Protein AF-A0A3D2FBG5-F1 (afdb_monomer)

Mean predicted aligned error: 12.56 Å

pLDDT: mean 86.05, std 13.34, range [41.06, 98.06]

Secondary structure (DSSP, 8-state):
-------------------PPPPHHHHHHHHHHHHHH-THHHHHHHHHHHHHHHHHHHHHHHHHHHHHHHHHH--TTSPPPS-TT-S--------TT-HHHHHHHHHH--

Structure (mmCIF, N/CA/C/O backbone):
data_AF-A0A3D2FBG5-F1
#
_entry.id   AF-A0A3D2FBG5-F1
#
loop_
_atom_site.group_PDB
_atom_site.id
_atom_site.type_symbol
_atom_site.label_atom_id
_atom_site.label_alt_id
_atom_site.label_comp_id
_atom_site.label_asym_id
_atom_site.label_entity_id
_atom_site.label_seq_id
_atom_site.pdbx_PDB_ins_code
_atom_site.Cartn_x
_atom_site.Cartn_y
_atom_site.Cartn_z
_atom_site.occupancy
_atom_site.B_iso_or_equiv
_atom_site.auth_seq_id
_atom_site.auth_comp_id
_atom_site.auth_asym_id
_atom_site.auth_atom_id
_atom_site.pdbx_PDB_model_num
ATOM 1 N N . MET A 1 1 ? -68.446 12.168 70.179 1.00 41.06 1 MET A N 1
ATOM 2 C CA . MET A 1 1 ? -68.226 10.888 69.470 1.00 41.06 1 MET A CA 1
ATOM 3 C C . MET A 1 1 ? -68.524 11.080 67.980 1.00 41.06 1 MET A C 1
ATOM 5 O O . MET A 1 1 ? -69.616 10.790 67.521 1.00 41.06 1 MET A O 1
ATOM 9 N N . LYS A 1 2 ? -67.589 11.668 67.231 1.00 42.69 2 LYS A N 1
ATOM 10 C CA . LYS A 1 2 ? -67.592 11.679 65.761 1.00 42.69 2 LYS A CA 1
ATOM 11 C C . LYS A 1 2 ? -66.140 11.484 65.363 1.00 42.69 2 LYS A C 1
ATOM 13 O O . LYS A 1 2 ? -65.348 12.415 65.432 1.00 42.69 2 LYS A O 1
ATOM 18 N N . LEU A 1 3 ? -65.794 10.234 65.108 1.00 52.34 3 LEU A N 1
ATOM 19 C CA . LEU A 1 3 ? -64.471 9.814 64.691 1.00 52.34 3 LEU A CA 1
ATOM 20 C C . LEU A 1 3 ? -64.633 9.118 63.344 1.00 52.34 3 LEU A C 1
ATOM 22 O O . LEU A 1 3 ? -65.479 8.241 63.209 1.00 52.34 3 LEU A O 1
ATOM 26 N N . LEU A 1 4 ? -63.746 9.525 62.436 1.00 60.78 4 LEU A N 1
ATOM 27 C CA . LEU A 1 4 ? -63.186 8.740 61.339 1.00 60.78 4 LEU A CA 1
ATOM 28 C C . LEU A 1 4 ? -64.087 8.537 60.121 1.00 60.78 4 LEU A C 1
ATOM 30 O O . LEU A 1 4 ? -65.009 7.738 60.150 1.00 60.78 4 LEU A O 1
ATOM 34 N N . LEU A 1 5 ? -63.732 9.227 59.033 1.00 52.62 5 LEU A N 1
ATOM 35 C CA . LEU A 1 5 ? -63.498 8.644 57.702 1.00 52.62 5 LEU A CA 1
ATOM 36 C C . LEU A 1 5 ? -62.989 9.766 56.780 1.00 52.62 5 LE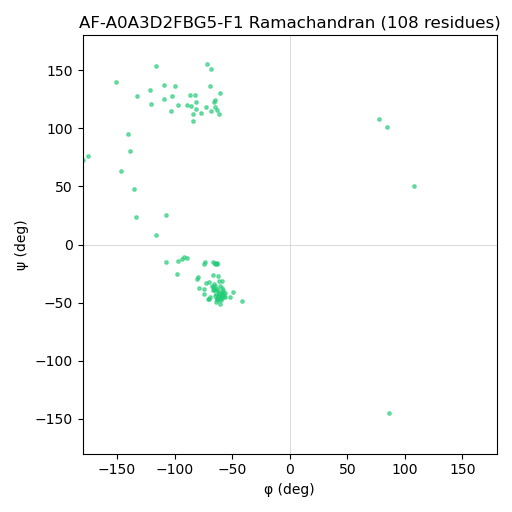U A C 1
ATOM 38 O O . LEU A 1 5 ? -63.718 10.347 55.985 1.00 52.62 5 LEU A O 1
ATOM 42 N N . ALA A 1 6 ? -61.716 10.108 56.959 1.00 63.81 6 ALA A N 1
ATOM 43 C CA . ALA A 1 6 ? -60.908 10.817 55.974 1.00 63.81 6 ALA A CA 1
ATOM 44 C C . ALA A 1 6 ? -59.769 9.871 55.566 1.00 63.81 6 ALA A C 1
ATOM 46 O O . ALA A 1 6 ? -59.366 9.038 56.375 1.00 63.81 6 ALA A O 1
ATOM 47 N N . SER A 1 7 ? -59.247 10.048 54.352 1.00 61.53 7 SER A N 1
ATOM 48 C CA . SER A 1 7 ? -58.165 9.282 53.708 1.00 61.53 7 SER A CA 1
ATOM 49 C C . SER A 1 7 ? -58.573 7.999 52.993 1.00 61.53 7 SER A C 1
ATOM 51 O O . SER A 1 7 ? -58.680 6.952 53.616 1.00 61.53 7 SER A O 1
ATOM 53 N N . THR A 1 8 ? -58.672 8.088 51.661 1.00 56.97 8 THR A N 1
ATOM 54 C CA . THR A 1 8 ? -57.887 7.276 50.699 1.00 56.97 8 THR A CA 1
ATOM 55 C C . THR A 1 8 ? -58.258 7.657 49.257 1.00 56.97 8 THR A C 1
ATOM 57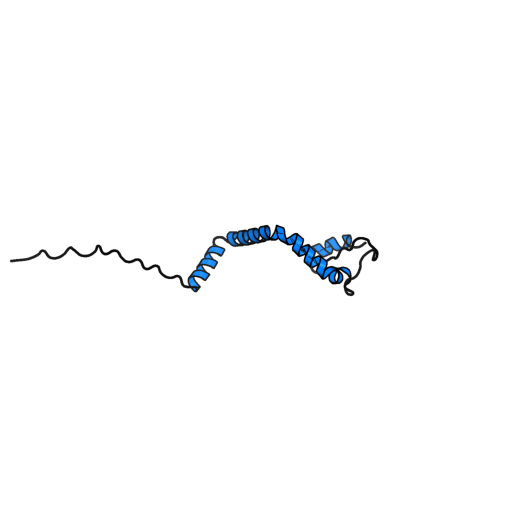 O O . THR A 1 8 ? -58.935 6.928 48.545 1.00 56.97 8 THR A O 1
ATOM 60 N N . ALA A 1 9 ? -57.830 8.835 48.798 1.00 57.75 9 ALA A N 1
ATOM 61 C CA . ALA A 1 9 ? -57.936 9.207 47.382 1.00 57.75 9 ALA A CA 1
ATOM 62 C C . ALA A 1 9 ? -56.748 10.084 46.971 1.00 57.75 9 ALA A C 1
ATOM 64 O O . ALA A 1 9 ? -56.893 11.259 46.652 1.00 57.75 9 ALA A O 1
ATOM 65 N N . LEU A 1 10 ? -55.543 9.528 47.046 1.00 63.62 10 LEU A N 1
ATOM 66 C CA . LEU A 1 10 ? -54.353 10.122 46.446 1.00 63.62 10 LEU A CA 1
ATOM 67 C C . LEU A 1 10 ? -53.404 8.975 46.081 1.00 63.62 10 LEU A C 1
ATOM 69 O O . LEU A 1 10 ? -53.300 8.047 46.874 1.00 63.62 10 LEU A O 1
ATOM 73 N N . PHE A 1 11 ? -52.742 9.064 44.922 1.00 58.91 11 PHE A N 1
ATOM 74 C CA . PHE A 1 11 ? -51.757 8.127 44.329 1.00 58.91 11 PHE A CA 1
ATOM 75 C C . PHE A 1 11 ? -52.175 7.283 43.110 1.00 58.91 11 PHE A C 1
ATOM 77 O O . PHE A 1 11 ? -51.877 6.098 43.041 1.00 58.91 11 PHE A O 1
ATOM 84 N N . LEU A 1 12 ? -52.739 7.916 42.076 1.00 60.84 12 LEU A N 1
ATOM 85 C CA . LEU A 1 12 ? -52.681 7.408 40.690 1.00 60.84 12 LEU A CA 1
ATOM 86 C C . LEU A 1 12 ? -52.342 8.547 39.702 1.00 60.84 12 LEU A C 1
ATOM 88 O O . LEU A 1 12 ? -53.012 8.743 38.694 1.00 60.84 12 LEU A O 1
ATOM 92 N N . LEU A 1 13 ? -51.312 9.343 40.008 1.00 64.88 13 LEU A N 1
ATOM 93 C CA . LEU A 1 13 ? -50.711 10.252 39.023 1.00 64.88 13 LEU A CA 1
ATOM 94 C C . LEU A 1 13 ? -49.636 9.476 38.246 1.00 64.88 13 LEU A C 1
ATOM 96 O O . LEU A 1 13 ? -48.786 8.852 38.887 1.00 64.88 13 LEU A O 1
ATOM 100 N N . PRO A 1 14 ? -49.650 9.491 36.901 1.00 66.94 14 PRO A N 1
ATOM 101 C CA . PRO A 1 14 ? -48.590 8.872 36.124 1.00 66.94 14 PRO A CA 1
ATOM 102 C C . PRO A 1 14 ? -47.295 9.642 36.396 1.00 66.94 14 PRO A C 1
ATOM 104 O O . PRO A 1 14 ? -47.240 10.862 36.240 1.00 66.94 14 PRO A O 1
ATOM 107 N N . LEU A 1 15 ? -46.258 8.931 36.836 1.00 71.19 15 LEU A N 1
ATOM 108 C CA . LEU A 1 15 ? -44.912 9.484 36.921 1.00 71.19 15 LEU A CA 1
ATOM 109 C C . LEU A 1 15 ? -44.473 9.840 35.500 1.00 71.19 15 LEU A C 1
ATOM 111 O O . LEU A 1 15 ? -44.356 8.964 34.643 1.00 71.19 15 LEU A O 1
ATOM 115 N N . ALA A 1 16 ? -44.264 11.129 35.243 1.00 69.69 16 ALA A N 1
ATOM 116 C CA . ALA A 1 16 ? -43.618 11.570 34.020 1.00 69.69 16 ALA A CA 1
ATOM 117 C C . ALA A 1 16 ? -42.205 10.971 33.994 1.00 69.69 16 ALA A C 1
ATOM 119 O O . ALA A 1 16 ? -41.369 11.294 34.838 1.00 69.69 16 ALA A O 1
ATOM 120 N N . SER A 1 17 ? -41.963 10.054 33.058 1.00 73.62 17 SER A N 1
ATOM 121 C CA . SER A 1 17 ? -40.631 9.513 32.811 1.00 73.62 17 SER A CA 1
ATOM 122 C C . SER A 1 17 ? -39.844 10.560 32.033 1.00 73.62 17 SER A C 1
ATOM 124 O O . SER A 1 17 ? -40.182 10.867 30.891 1.00 73.62 17 SER A O 1
ATOM 126 N N . PHE A 1 18 ? -38.808 11.121 32.647 1.00 66.81 18 PHE A N 1
ATOM 127 C CA . PHE A 1 18 ? -37.856 11.970 31.944 1.00 66.81 18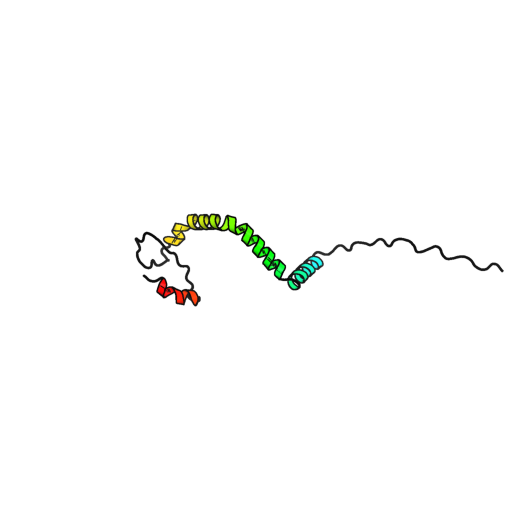 PHE A CA 1
ATOM 128 C C . PHE A 1 18 ? -36.853 11.067 31.231 1.00 66.81 18 PHE A C 1
ATOM 130 O O . PHE A 1 18 ? -36.230 10.213 31.857 1.00 66.81 18 PHE A O 1
ATOM 137 N N . ALA A 1 19 ? -36.741 11.216 29.912 1.00 69.62 19 ALA A N 1
ATOM 138 C CA . ALA A 1 19 ? -35.645 10.615 29.172 1.00 69.62 19 ALA A CA 1
ATOM 139 C C . ALA A 1 19 ? -34.362 11.334 29.594 1.00 69.62 19 ALA A C 1
ATOM 141 O O . ALA A 1 19 ? -34.232 12.539 29.372 1.00 69.62 19 ALA A O 1
ATOM 142 N N . ASP A 1 20 ? -33.456 10.609 30.243 1.00 69.81 20 ASP A N 1
ATOM 143 C CA . ASP A 1 20 ? -32.151 11.145 30.603 1.00 69.81 20 ASP A CA 1
ATOM 144 C C . ASP A 1 20 ? -31.375 11.410 29.306 1.00 69.81 20 ASP A C 1
ATOM 146 O O . ASP A 1 20 ? -31.238 10.526 28.453 1.00 69.81 20 ASP A O 1
ATOM 150 N N . SER A 1 21 ? -30.943 12.651 29.093 1.00 77.88 21 SER A N 1
ATOM 151 C CA . SER A 1 21 ? -30.150 12.989 27.915 1.00 77.88 21 SER A CA 1
ATOM 152 C C . SER A 1 21 ? -28.753 12.409 28.099 1.00 77.88 21 SER A C 1
ATOM 154 O O . SER A 1 21 ? -28.051 12.797 29.032 1.00 77.88 21 SER A O 1
ATOM 156 N N . LEU A 1 22 ? -28.332 11.497 27.220 1.00 85.06 22 LEU A N 1
ATOM 157 C CA . LEU A 1 22 ? -26.968 10.971 27.263 1.00 85.06 22 LEU A CA 1
ATOM 158 C C . LEU A 1 22 ? -25.949 12.102 27.067 1.00 85.06 22 LEU A C 1
ATOM 160 O O . LEU A 1 22 ? -26.046 12.86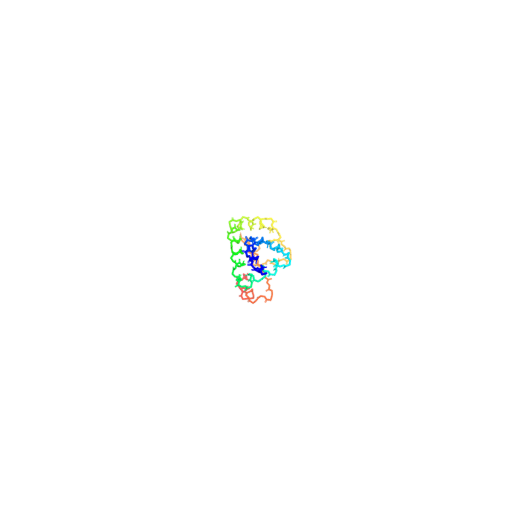8 26.107 1.00 85.06 22 LEU A O 1
ATOM 164 N N . SER A 1 23 ? -24.945 12.166 27.945 1.00 91.69 23 SER A N 1
ATOM 165 C CA . SER A 1 23 ? -23.783 13.032 27.743 1.00 91.69 23 SER A CA 1
ATOM 166 C C . SER A 1 23 ? -22.885 12.499 26.625 1.00 91.69 23 SER A C 1
ATOM 168 O O . SER A 1 23 ? -22.858 11.296 26.346 1.00 91.69 23 SER A O 1
ATOM 170 N N . GLU A 1 24 ? -22.108 13.385 26.000 1.00 93.19 24 GLU A N 1
ATOM 171 C CA . GLU A 1 24 ? -21.137 13.008 24.968 1.00 93.19 24 GLU A CA 1
ATOM 172 C C . GLU A 1 24 ? -20.114 11.991 25.503 1.00 93.19 24 GLU A C 1
ATOM 174 O O . GLU A 1 24 ? -19.767 11.026 24.818 1.00 93.19 24 GLU A O 1
ATOM 179 N N . GLU A 1 25 ? -19.673 12.160 26.751 1.00 93.88 25 GLU A N 1
ATOM 180 C CA . GLU A 1 25 ? -18.773 11.229 27.431 1.00 93.88 25 GLU A CA 1
ATOM 181 C C . GLU A 1 25 ? -19.395 9.837 27.555 1.00 93.88 25 GLU A C 1
ATOM 183 O O . GLU A 1 25 ? -18.732 8.843 27.2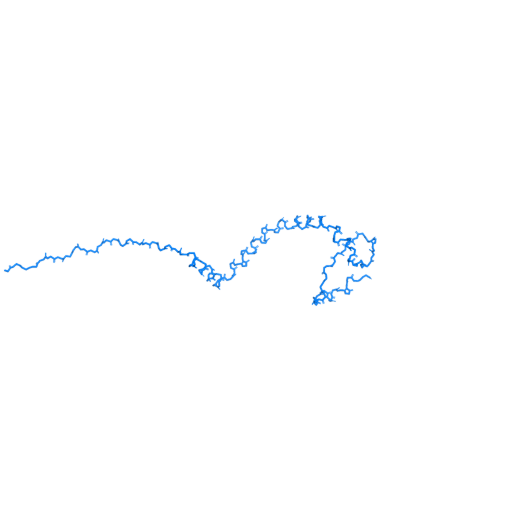50 1.00 93.88 25 GLU A O 1
ATOM 188 N N . ARG A 1 26 ? -20.680 9.757 27.933 1.00 93.81 26 ARG A N 1
ATOM 189 C CA . ARG A 1 26 ? -21.375 8.473 28.069 1.00 93.81 26 ARG A CA 1
ATOM 190 C C . ARG A 1 26 ? -21.547 7.789 26.718 1.00 93.81 26 ARG A C 1
ATOM 192 O O . ARG A 1 26 ? -21.406 6.573 26.635 1.00 93.81 26 ARG A O 1
ATOM 199 N N . VAL A 1 27 ? -21.791 8.550 25.651 1.00 95.00 27 VAL A N 1
ATOM 200 C CA . VAL A 1 27 ? -21.853 8.004 24.286 1.00 95.00 27 VAL A CA 1
ATOM 201 C C . VAL A 1 27 ? -20.506 7.410 23.869 1.00 95.00 27 VAL A C 1
ATOM 203 O O . VAL A 1 27 ? -20.472 6.287 23.373 1.00 95.00 27 VAL A O 1
ATOM 206 N N . LYS A 1 28 ? -19.388 8.114 24.088 1.00 95.94 28 LYS A N 1
ATOM 207 C CA . LYS A 1 28 ? -18.048 7.607 23.730 1.00 9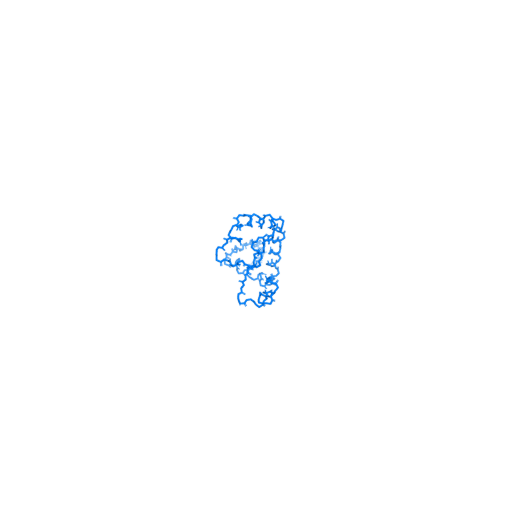5.94 28 LYS A CA 1
ATOM 208 C C . LYS A 1 28 ? -17.688 6.330 24.489 1.00 95.94 28 LYS A C 1
ATOM 210 O O . LYS A 1 28 ? -17.113 5.416 23.899 1.00 95.94 28 LYS A O 1
ATOM 215 N N . GLU A 1 29 ? -18.039 6.261 25.770 1.00 96.38 29 GLU A N 1
ATOM 216 C CA . GLU A 1 29 ? -17.840 5.065 26.591 1.00 96.38 29 GLU A CA 1
ATOM 217 C C . GLU A 1 29 ? -18.641 3.875 26.052 1.00 96.38 29 GLU A C 1
ATOM 219 O O . GLU A 1 29 ? -18.069 2.810 25.827 1.00 96.38 29 GLU A O 1
ATOM 224 N N . LEU A 1 30 ? -19.926 4.082 25.753 1.00 96.06 30 LEU A N 1
ATOM 225 C CA . LEU A 1 30 ? -20.798 3.049 25.189 1.00 96.06 30 LEU A CA 1
ATOM 226 C C . LEU A 1 30 ? -20.333 2.571 23.808 1.00 96.06 30 LEU A C 1
ATOM 228 O O . LEU A 1 30 ? -20.404 1.382 23.518 1.00 96.06 30 LEU A O 1
ATOM 232 N N . VAL A 1 31 ? -19.827 3.468 22.954 1.00 96.44 31 VAL A N 1
ATOM 233 C CA . VAL A 1 31 ? -19.252 3.086 21.651 1.00 96.44 31 VAL A CA 1
ATOM 234 C C . VAL A 1 31 ? -18.031 2.188 21.846 1.00 96.44 31 VAL A C 1
ATOM 236 O O . VAL A 1 31 ? -17.889 1.176 21.161 1.00 96.44 31 VAL A O 1
ATOM 239 N N . LEU A 1 32 ? -17.153 2.533 22.789 1.00 96.56 32 LEU A N 1
ATOM 240 C CA . LEU A 1 32 ? -15.970 1.731 23.086 1.00 96.56 32 LEU A CA 1
ATOM 241 C C . LEU A 1 32 ? -16.338 0.369 23.691 1.00 96.56 32 LEU A C 1
ATOM 243 O O . LEU A 1 32 ? -15.703 -0.632 23.361 1.00 96.56 32 LEU A O 1
ATOM 247 N N . GLU A 1 33 ? -17.346 0.328 24.559 1.00 96.94 33 GLU A N 1
ATOM 248 C CA . GLU A 1 33 ? -17.918 -0.901 25.114 1.00 96.94 33 GLU A CA 1
ATOM 249 C C . GLU A 1 33 ? -18.490 -1.788 24.003 1.00 96.94 33 GLU A C 1
ATOM 251 O O . GLU A 1 33 ? -18.048 -2.923 23.860 1.00 96.94 33 GLU A O 1
ATOM 256 N N . ALA A 1 34 ? -19.336 -1.244 23.125 1.00 96.56 34 ALA A N 1
ATOM 257 C CA . ALA A 1 34 ? -19.917 -1.977 22.001 1.00 96.56 34 ALA A CA 1
ATOM 258 C C . ALA A 1 34 ? -18.852 -2.559 21.051 1.00 96.56 34 ALA A C 1
ATOM 260 O O . ALA A 1 34 ? -18.962 -3.709 20.621 1.00 96.56 34 ALA A O 1
ATOM 261 N N . ILE A 1 35 ? -17.786 -1.802 20.756 1.00 97.12 35 ILE A N 1
ATOM 262 C CA . ILE A 1 35 ? -16.655 -2.297 19.950 1.00 97.12 35 ILE A CA 1
ATOM 263 C C . ILE A 1 35 ? -15.907 -3.427 20.675 1.00 97.12 35 ILE A C 1
ATOM 265 O O . ILE A 1 35 ? -15.427 -4.354 20.029 1.00 97.12 35 ILE A O 1
ATOM 269 N N . ARG A 1 36 ? -15.782 -3.375 22.006 1.00 96.75 36 ARG A N 1
ATOM 270 C CA . ARG A 1 36 ? -15.108 -4.426 22.791 1.00 96.75 36 ARG A CA 1
ATOM 271 C C . ARG A 1 36 ? -15.950 -5.688 22.926 1.00 96.75 36 ARG A C 1
ATOM 273 O O . ARG A 1 36 ? -15.393 -6.780 22.874 1.00 96.75 36 ARG A O 1
ATOM 280 N N . GLU A 1 37 ? -17.258 -5.540 23.099 1.00 98.06 37 GLU A N 1
ATOM 281 C CA . GLU A 1 37 ? -18.201 -6.657 23.171 1.00 98.06 37 GLU A CA 1
ATOM 282 C C . GLU A 1 37 ? -18.326 -7.376 21.828 1.00 98.06 37 GLU A C 1
ATOM 284 O O . GLU A 1 37 ? -18.438 -8.601 21.786 1.00 98.06 37 GLU A O 1
ATOM 289 N N . ASN A 1 38 ? -18.262 -6.624 20.725 1.00 97.44 38 ASN A N 1
ATOM 290 C CA . ASN A 1 38 ? -18.317 -7.178 19.383 1.00 97.44 38 ASN A CA 1
ATOM 291 C C . ASN A 1 38 ? -17.316 -6.489 18.437 1.00 97.44 38 ASN A C 1
ATOM 293 O O . ASN A 1 38 ? -17.712 -5.664 17.612 1.00 97.44 38 ASN A O 1
ATOM 297 N N . PRO A 1 39 ? -16.022 -6.859 18.473 1.00 96.56 39 PRO A N 1
ATOM 298 C CA . PRO A 1 39 ? -15.018 -6.270 17.582 1.00 96.56 39 PRO A CA 1
ATOM 299 C C . PRO A 1 39 ? -15.264 -6.590 16.100 1.00 96.56 39 PRO A C 1
ATOM 301 O O . PRO A 1 39 ? -14.726 -5.909 15.225 1.00 96.56 39 PRO A O 1
ATOM 304 N N . GLY A 1 40 ? -16.108 -7.586 15.805 1.00 97.00 40 GLY A N 1
ATOM 305 C CA . GLY A 1 40 ? -16.506 -7.945 14.446 1.00 97.00 40 GLY A CA 1
ATOM 306 C C . GLY A 1 40 ? -17.178 -6.801 13.686 1.00 97.00 40 GLY A C 1
ATOM 307 O O . GLY A 1 40 ? -16.949 -6.685 12.486 1.00 97.00 40 GLY A O 1
ATOM 308 N N . ILE A 1 41 ? -17.901 -5.900 14.368 1.00 95.75 41 ILE A N 1
ATOM 309 C CA . ILE A 1 41 ? -18.590 -4.766 13.717 1.00 95.75 41 ILE A CA 1
ATOM 310 C C . ILE A 1 41 ? -17.617 -3.821 13.000 1.00 95.75 41 ILE A C 1
ATOM 312 O O . ILE A 1 41 ? -17.961 -3.217 11.987 1.00 95.75 41 ILE A O 1
ATOM 316 N N . VAL A 1 42 ? -16.387 -3.693 13.513 1.00 96.19 42 VAL A N 1
ATOM 317 C C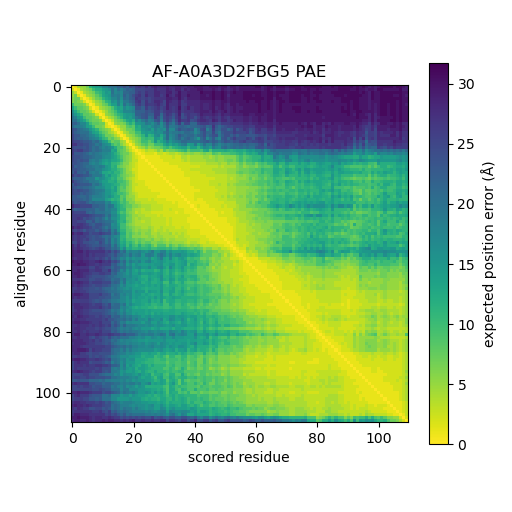A . VAL A 1 42 ? -15.355 -2.846 12.902 1.00 96.19 42 VAL A CA 1
ATOM 318 C C . VAL A 1 42 ? -14.802 -3.515 11.649 1.00 96.19 42 VAL A C 1
ATOM 320 O O . VAL A 1 42 ? -14.626 -2.855 10.628 1.00 96.19 42 VAL A O 1
ATOM 323 N N . ILE A 1 43 ? -14.559 -4.826 11.712 1.00 95.56 43 ILE A N 1
ATOM 324 C CA . ILE A 1 43 ? -14.079 -5.599 10.562 1.00 95.56 43 ILE A CA 1
ATOM 325 C C . ILE A 1 43 ? -15.129 -5.617 9.451 1.00 95.56 43 ILE A C 1
ATOM 327 O O . ILE A 1 43 ? -14.789 -5.356 8.302 1.00 95.56 43 ILE A O 1
ATOM 331 N N . GLU A 1 44 ? -16.397 -5.842 9.793 1.00 95.69 44 GLU A N 1
ATOM 332 C CA . GLU A 1 44 ? -17.517 -5.793 8.850 1.00 95.69 44 GLU A CA 1
ATOM 333 C C . GLU A 1 44 ? -17.617 -4.415 8.182 1.00 95.69 44 GLU A C 1
ATOM 335 O O . GLU A 1 44 ? -17.695 -4.322 6.958 1.00 95.69 44 GLU A O 1
ATOM 340 N N . ALA A 1 45 ? -17.520 -3.331 8.960 1.00 95.44 45 ALA A N 1
ATOM 341 C CA . ALA A 1 45 ? -17.529 -1.978 8.411 1.00 95.44 45 ALA A CA 1
ATOM 342 C C . ALA A 1 45 ? -16.373 -1.737 7.423 1.00 95.44 45 ALA A C 1
ATOM 344 O O . ALA A 1 45 ? -16.594 -1.143 6.366 1.00 95.44 45 ALA A O 1
ATOM 345 N N . ILE A 1 46 ? -15.160 -2.210 7.738 1.00 94.38 46 ILE A N 1
ATOM 346 C CA . ILE A 1 46 ? -14.000 -2.110 6.838 1.00 94.38 46 ILE A CA 1
ATOM 347 C C . ILE A 1 46 ? -14.244 -2.916 5.562 1.00 94.38 46 ILE A C 1
ATOM 349 O O . ILE A 1 46 ? -14.096 -2.369 4.473 1.00 94.38 46 ILE A O 1
ATOM 353 N N . GLN A 1 47 ? -14.675 -4.171 5.677 1.00 93.62 47 GLN A N 1
ATOM 354 C CA . GLN A 1 47 ? -14.939 -5.037 4.525 1.00 93.62 47 GLN A CA 1
ATOM 355 C C . GLN A 1 47 ? -16.000 -4.439 3.599 1.00 93.62 47 GLN A C 1
ATOM 357 O O . GLN A 1 47 ? -15.793 -4.357 2.392 1.00 93.62 47 GLN A O 1
ATOM 362 N N . MET A 1 48 ? -17.092 -3.914 4.156 1.00 91.69 48 MET A N 1
ATOM 363 C CA . MET A 1 48 ? -18.128 -3.234 3.375 1.00 91.69 48 MET A CA 1
ATOM 364 C C . MET A 1 48 ? -17.596 -1.999 2.634 1.00 91.69 48 MET A C 1
ATOM 366 O O . MET A 1 48 ? -18.064 -1.680 1.538 1.00 91.69 48 MET A O 1
ATOM 370 N N . ILE A 1 49 ? -16.654 -1.263 3.230 1.00 90.44 49 ILE A N 1
ATOM 371 C CA . ILE A 1 49 ? -15.999 -0.126 2.573 1.00 90.44 49 ILE A CA 1
ATOM 372 C C . ILE A 1 49 ? -15.077 -0.626 1.459 1.00 90.44 49 ILE A C 1
ATOM 374 O O . ILE A 1 49 ? -15.142 -0.100 0.348 1.00 90.44 49 ILE A O 1
ATOM 378 N N . GLU A 1 50 ? -14.261 -1.643 1.727 1.00 89.56 50 GLU A N 1
ATOM 379 C CA . GLU A 1 50 ? -13.342 -2.220 0.748 1.00 89.56 50 GLU A CA 1
ATOM 380 C C . GLU A 1 50 ? -14.087 -2.768 -0.468 1.00 89.56 50 GLU A C 1
ATOM 382 O O . GLU A 1 50 ? -13.734 -2.402 -1.586 1.00 89.56 50 GLU A O 1
ATOM 387 N N . GLU A 1 51 ? -15.148 -3.550 -0.266 1.00 88.12 51 GLU A N 1
ATOM 388 C CA . GLU A 1 51 ? -15.997 -4.095 -1.333 1.00 88.12 51 GLU A CA 1
ATOM 389 C C . GLU A 1 51 ? -16.617 -2.995 -2.200 1.00 88.12 51 GLU A C 1
ATOM 391 O O . GLU A 1 51 ? -16.636 -3.093 -3.428 1.00 88.12 51 GLU A O 1
ATOM 396 N N . ARG A 1 52 ? -17.093 -1.906 -1.583 1.00 86.31 52 ARG A N 1
ATOM 397 C CA . ARG A 1 52 ? -17.606 -0.744 -2.328 1.00 86.31 52 ARG A CA 1
ATOM 398 C C . ARG A 1 52 ? -16.508 -0.042 -3.118 1.00 86.31 52 ARG A C 1
ATOM 400 O O . ARG A 1 52 ? -16.779 0.494 -4.192 1.00 86.31 52 ARG A O 1
ATOM 407 N N . GLN A 1 53 ? -15.291 -0.023 -2.589 1.00 86.06 53 GLN A N 1
ATOM 408 C CA . GLN A 1 53 ? -14.147 0.606 -3.235 1.00 86.06 53 GLN A CA 1
ATOM 409 C C . GLN A 1 53 ? -13.536 -0.263 -4.334 1.00 86.06 53 GLN A C 1
ATOM 411 O O . GLN A 1 53 ? -13.003 0.305 -5.280 1.00 86.06 53 GLN A O 1
ATOM 416 N N . GLU A 1 54 ? -13.636 -1.595 -4.279 1.00 83.31 54 GLU A N 1
ATOM 417 C CA . GLU A 1 54 ? -13.078 -2.509 -5.294 1.00 83.31 54 GLU A CA 1
ATOM 418 C C . GLU A 1 54 ? -13.460 -2.109 -6.728 1.00 83.31 54 GLU A C 1
ATOM 420 O O . GLU A 1 54 ? -12.609 -2.081 -7.618 1.00 83.31 54 GLU A O 1
ATOM 425 N N . ALA A 1 55 ? -14.710 -1.685 -6.946 1.00 74.69 55 ALA A N 1
ATOM 426 C CA . ALA A 1 55 ? -15.175 -1.222 -8.256 1.00 74.69 55 ALA A CA 1
ATOM 427 C C . ALA A 1 55 ? -14.425 0.026 -8.777 1.00 74.69 55 ALA A C 1
ATOM 429 O O . ALA A 1 55 ? -14.313 0.218 -9.988 1.00 74.69 55 ALA A O 1
ATOM 430 N N . ALA A 1 56 ? -13.896 0.864 -7.881 1.00 81.94 56 ALA A N 1
ATOM 431 C CA . ALA A 1 56 ? -13.125 2.065 -8.204 1.00 81.94 56 ALA A CA 1
ATOM 432 C C . ALA A 1 56 ? -11.599 1.852 -8.134 1.00 81.94 56 ALA A C 1
ATOM 434 O O . ALA A 1 56 ? -10.863 2.537 -8.851 1.00 81.94 56 ALA A O 1
ATOM 435 N N . LYS A 1 57 ? -11.117 0.879 -7.343 1.00 85.88 57 LYS A N 1
ATOM 436 C CA . LYS A 1 57 ? -9.683 0.636 -7.089 1.00 85.88 57 LYS A CA 1
ATOM 437 C C . LYS A 1 57 ? -8.882 0.413 -8.368 1.00 85.88 57 LYS A C 1
ATOM 439 O O . LYS A 1 57 ? -7.799 0.966 -8.505 1.00 85.88 57 LYS A O 1
ATOM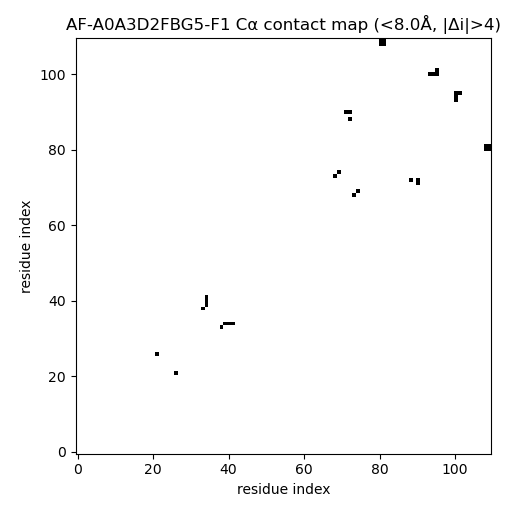 444 N N . ALA A 1 58 ? -9.402 -0.348 -9.333 1.00 83.44 58 ALA A N 1
ATOM 445 C CA . ALA A 1 58 ? -8.677 -0.612 -10.582 1.00 83.44 58 ALA A CA 1
ATOM 446 C C . ALA A 1 58 ? -8.476 0.659 -11.430 1.00 83.44 58 ALA A C 1
ATOM 448 O O . ALA A 1 58 ? -7.414 0.864 -12.023 1.00 83.44 58 ALA A O 1
ATOM 449 N N . PHE A 1 59 ? -9.491 1.525 -11.481 1.00 85.75 59 PHE A N 1
ATOM 450 C CA . PHE A 1 59 ? -9.413 2.793 -12.203 1.00 85.75 59 PHE A CA 1
ATOM 451 C C . PHE A 1 59 ? -8.461 3.765 -11.508 1.00 85.75 59 PHE A C 1
ATOM 453 O O . PHE A 1 59 ? -7.601 4.353 -12.163 1.00 85.75 59 PHE A O 1
ATOM 460 N N . GLU A 1 60 ? -8.571 3.883 -10.188 1.00 89.62 60 GLU A N 1
ATOM 461 C CA . GLU A 1 60 ? -7.703 4.733 -9.377 1.00 89.62 60 GLU A CA 1
ATOM 462 C C . GLU A 1 60 ? -6.240 4.273 -9.438 1.00 89.62 60 GLU A C 1
ATOM 464 O O . GLU A 1 60 ? -5.357 5.072 -9.747 1.00 89.62 60 GLU A O 1
ATOM 469 N N . ALA A 1 61 ? -5.979 2.973 -9.273 1.00 89.00 61 ALA A N 1
ATOM 470 C CA . ALA A 1 61 ? -4.643 2.401 -9.411 1.00 89.00 61 ALA A CA 1
ATOM 471 C C . ALA A 1 61 ? -4.054 2.694 -10.796 1.00 89.00 61 ALA A C 1
ATOM 473 O O . ALA A 1 61 ? -2.911 3.138 -10.905 1.00 89.00 61 ALA A O 1
ATOM 474 N N . LYS A 1 62 ? -4.842 2.533 -11.869 1.00 89.69 62 LYS A N 1
ATOM 475 C CA . LYS A 1 62 ? -4.395 2.883 -13.223 1.00 89.69 62 LYS A CA 1
ATOM 476 C C . LYS A 1 62 ? -4.064 4.369 -13.352 1.00 89.69 62 LYS A C 1
ATOM 478 O O . LYS A 1 62 ? -3.070 4.703 -13.999 1.00 89.69 62 LYS A O 1
ATOM 483 N N . GLN A 1 63 ? -4.873 5.255 -12.772 1.00 94.00 63 GLN A N 1
ATOM 484 C CA . GLN A 1 63 ? -4.599 6.691 -12.798 1.00 94.00 63 GLN A CA 1
ATOM 485 C C . GLN A 1 63 ? -3.302 7.031 -12.069 1.00 94.00 63 GLN A C 1
ATOM 487 O O . GLN A 1 63 ? -2.473 7.734 -12.641 1.00 94.00 63 GLN A O 1
ATOM 492 N N . ILE A 1 64 ? -3.104 6.491 -10.864 1.00 93.06 64 ILE A N 1
ATOM 493 C CA . ILE A 1 64 ? -1.891 6.697 -10.065 1.00 93.06 64 ILE A CA 1
ATOM 494 C C . ILE A 1 64 ? -0.660 6.188 -10.818 1.00 93.06 64 ILE A C 1
ATOM 496 O O . ILE A 1 64 ? 0.336 6.900 -10.920 1.00 93.06 64 ILE A O 1
ATOM 500 N N . LEU A 1 65 ? -0.728 4.988 -11.399 1.00 92.75 65 LEU A N 1
ATOM 501 C CA . LEU A 1 65 ? 0.377 4.445 -12.188 1.00 92.75 65 LEU A CA 1
ATOM 502 C C . LEU A 1 65 ? 0.673 5.323 -13.405 1.00 92.75 65 LEU A C 1
ATOM 504 O O . LEU A 1 65 ? 1.828 5.641 -13.664 1.00 92.75 65 LEU A O 1
ATOM 508 N N . THR A 1 66 ? -0.364 5.762 -14.124 1.00 92.56 66 THR A N 1
ATOM 509 C CA . THR A 1 66 ? -0.206 6.601 -15.321 1.00 92.56 66 THR A CA 1
ATOM 510 C C . THR A 1 66 ? 0.420 7.953 -14.981 1.00 92.56 66 THR A C 1
ATOM 512 O O . THR A 1 66 ? 1.307 8.406 -15.700 1.00 92.56 66 THR A O 1
ATOM 515 N N . SER A 1 67 ? -0.002 8.588 -13.884 1.00 96.00 67 SER A N 1
ATOM 516 C CA . SER A 1 67 ? 0.512 9.897 -13.467 1.00 96.00 67 SER A CA 1
ATOM 517 C C . SER A 1 67 ? 1.921 9.845 -12.870 1.00 96.00 67 SER A C 1
ATOM 519 O O . SER A 1 67 ? 2.582 10.878 -12.819 1.00 96.00 67 SER A O 1
ATOM 521 N N . ASN A 1 68 ? 2.405 8.663 -12.471 1.00 95.69 68 ASN A N 1
ATOM 522 C CA . ASN A 1 68 ? 3.715 8.484 -11.837 1.00 95.69 68 ASN A CA 1
ATOM 523 C C . ASN A 1 68 ? 4.705 7.638 -12.660 1.00 95.69 68 ASN A C 1
ATOM 525 O O . ASN A 1 68 ? 5.778 7.319 -12.151 1.00 95.69 68 ASN A O 1
ATOM 529 N N . ARG A 1 69 ? 4.398 7.280 -13.919 1.00 94.00 69 ARG A N 1
ATOM 530 C CA . ARG A 1 69 ? 5.244 6.360 -14.714 1.00 94.00 69 ARG A CA 1
ATOM 531 C C . ARG A 1 69 ? 6.711 6.762 -14.766 1.00 94.00 69 ARG A C 1
ATOM 533 O O . ARG A 1 69 ? 7.571 5.916 -14.571 1.00 94.00 69 ARG A O 1
ATOM 540 N N . ASP A 1 70 ? 6.998 8.039 -14.996 1.00 93.69 70 ASP A N 1
ATOM 541 C CA . ASP A 1 70 ? 8.382 8.501 -15.105 1.00 93.69 70 ASP A CA 1
ATOM 542 C C . ASP A 1 70 ? 9.142 8.347 -13.781 1.00 93.69 70 ASP A C 1
ATOM 544 O O . ASP A 1 70 ? 10.298 7.940 -13.788 1.00 93.69 70 ASP A O 1
ATOM 548 N N . ALA A 1 71 ? 8.486 8.596 -12.645 1.00 94.06 71 ALA A N 1
ATOM 549 C CA . ALA A 1 71 ? 9.090 8.407 -11.328 1.00 94.06 71 ALA A CA 1
ATOM 550 C C . ALA A 1 71 ? 9.298 6.922 -10.991 1.00 94.06 71 ALA A C 1
ATOM 552 O O . ALA A 1 71 ? 10.247 6.577 -10.300 1.00 94.06 71 ALA A O 1
ATOM 553 N N . LEU A 1 72 ? 8.423 6.044 -11.483 1.00 94.06 72 LEU A N 1
ATOM 554 C CA . LEU A 1 72 ? 8.517 4.603 -11.247 1.00 94.06 72 LEU A CA 1
ATOM 555 C C . LEU A 1 72 ? 9.567 3.931 -12.143 1.00 94.06 72 LEU A C 1
ATOM 557 O O . LEU A 1 72 ? 10.252 3.016 -11.703 1.00 94.06 72 LEU A O 1
ATOM 561 N N . GLU A 1 73 ? 9.688 4.365 -13.397 1.00 92.88 73 GLU A N 1
ATOM 562 C CA . GLU A 1 73 ? 10.466 3.655 -14.422 1.00 92.88 73 GLU A CA 1
ATOM 563 C C . GLU A 1 73 ? 11.780 4.348 -14.797 1.00 92.88 73 GLU A C 1
ATOM 565 O O . GLU A 1 73 ? 12.617 3.745 -15.468 1.00 92.88 73 GLU A O 1
ATOM 570 N N . ARG A 1 74 ? 11.959 5.623 -14.426 1.00 91.06 74 ARG A N 1
ATOM 571 C CA . ARG A 1 74 ? 13.113 6.445 -14.830 1.00 91.06 74 ARG A CA 1
ATOM 572 C C . ARG A 1 74 ? 13.741 7.214 -13.666 1.00 91.06 74 ARG A C 1
ATOM 574 O O . ARG A 1 74 ? 14.390 8.235 -13.896 1.00 91.06 74 ARG A O 1
ATOM 581 N N . ASP A 1 75 ? 13.563 6.747 -12.430 1.00 93.69 75 ASP A N 1
ATOM 582 C CA . ASP A 1 75 ? 14.286 7.301 -11.282 1.00 93.69 75 ASP A CA 1
ATOM 583 C C . ASP A 1 75 ? 15.795 7.032 -11.445 1.00 93.69 75 ASP A C 1
ATOM 585 O O . ASP A 1 75 ? 16.202 5.870 -11.479 1.00 93.69 75 ASP A O 1
ATOM 589 N N . PRO A 1 76 ? 16.652 8.068 -11.525 1.00 91.62 76 PRO A N 1
ATOM 590 C CA . PRO A 1 76 ? 18.098 7.884 -11.649 1.00 91.62 76 PRO A CA 1
ATOM 591 C C . PRO A 1 76 ? 18.737 7.188 -10.436 1.00 91.62 76 PRO A C 1
ATOM 593 O O . PRO A 1 76 ? 19.877 6.734 -10.535 1.00 91.62 76 PRO A O 1
ATOM 596 N N . ASN A 1 77 ? 18.039 7.111 -9.299 1.00 92.44 77 ASN A N 1
ATOM 597 C CA . ASN A 1 77 ? 18.500 6.405 -8.103 1.00 92.44 77 ASN A CA 1
ATOM 598 C C . ASN A 1 77 ? 18.082 4.927 -8.083 1.00 92.44 77 ASN A C 1
ATOM 600 O O . ASN A 1 77 ? 18.582 4.170 -7.247 1.00 92.44 77 ASN A O 1
ATOM 604 N N . ALA A 1 78 ? 17.181 4.508 -8.976 1.00 91.56 78 ALA A N 1
ATOM 605 C CA . ALA A 1 78 ? 16.743 3.126 -9.085 1.00 91.56 78 ALA A CA 1
ATOM 606 C C . ALA A 1 78 ? 17.655 2.361 -10.065 1.00 91.56 78 ALA A C 1
ATOM 608 O O . ALA A 1 78 ? 17.753 2.730 -11.238 1.00 91.56 78 ALA A O 1
ATOM 609 N N . PRO A 1 79 ? 18.345 1.293 -9.626 1.00 89.62 79 PRO A N 1
ATOM 610 C CA . PRO A 1 79 ? 19.152 0.486 -10.529 1.00 89.62 79 PRO A CA 1
ATOM 611 C C . PRO A 1 79 ? 18.258 -0.292 -11.500 1.00 89.62 79 PRO A C 1
ATOM 613 O O . PRO A 1 79 ? 17.277 -0.915 -11.100 1.00 89.62 79 PRO A O 1
ATOM 616 N N . VAL A 1 80 ? 18.643 -0.311 -12.776 1.00 90.81 80 VAL A N 1
ATOM 617 C CA . VAL A 1 80 ? 18.018 -1.178 -13.781 1.00 90.81 80 VAL A CA 1
ATOM 618 C C . VAL A 1 80 ? 18.703 -2.539 -13.745 1.00 90.81 80 VAL A C 1
ATOM 620 O O . VAL A 1 80 ? 19.906 -2.645 -13.990 1.00 90.81 80 VAL A O 1
ATOM 623 N N . LEU A 1 81 ? 17.927 -3.577 -13.443 1.00 87.06 81 LEU A N 1
ATOM 624 C CA . LEU A 1 81 ? 18.355 -4.971 -13.509 1.00 87.06 81 LEU A CA 1
ATOM 625 C C . LEU A 1 81 ? 17.847 -5.587 -14.824 1.00 87.06 81 LEU A C 1
ATOM 627 O O . LEU A 1 81 ? 16.702 -5.367 -15.213 1.00 87.06 81 LEU A O 1
ATOM 631 N N . GLY A 1 82 ? 18.689 -6.350 -15.524 1.00 87.38 82 GLY A N 1
ATOM 632 C CA . GLY A 1 82 ? 18.324 -7.014 -16.782 1.00 87.38 82 GLY A CA 1
ATOM 633 C C . GLY A 1 82 ? 18.490 -6.154 -18.042 1.00 87.38 82 GLY A C 1
ATOM 634 O O . GLY A 1 82 ? 19.457 -5.406 -18.174 1.00 87.38 82 GLY A O 1
ATOM 635 N N . ASN A 1 83 ? 17.590 -6.325 -19.020 1.00 90.00 83 ASN A N 1
ATOM 636 C CA . ASN A 1 83 ? 17.688 -5.672 -20.330 1.00 90.00 83 ASN A CA 1
ATOM 637 C C . ASN A 1 83 ? 17.102 -4.244 -20.289 1.00 90.00 83 ASN A C 1
ATOM 639 O O . ASN A 1 83 ? 15.879 -4.109 -20.220 1.00 90.00 83 ASN A O 1
ATOM 643 N N . PRO A 1 84 ? 17.917 -3.180 -20.432 1.00 88.81 84 PRO A N 1
ATOM 644 C CA . PRO A 1 84 ? 17.422 -1.800 -20.422 1.00 88.81 84 PRO A CA 1
ATOM 645 C C . PRO A 1 84 ? 16.537 -1.455 -21.631 1.00 88.81 84 PRO A C 1
ATOM 647 O O . PRO A 1 84 ? 15.833 -0.451 -21.602 1.00 88.81 84 PRO A O 1
ATOM 650 N N . ASN A 1 85 ? 16.561 -2.277 -22.685 1.00 89.81 85 ASN A N 1
ATOM 651 C CA . ASN A 1 85 ? 15.733 -2.130 -23.884 1.00 89.81 85 ASN A CA 1
ATOM 652 C C . ASN A 1 85 ? 14.621 -3.193 -23.947 1.00 89.81 85 ASN A C 1
ATOM 654 O O . ASN A 1 85 ? 14.221 -3.597 -25.037 1.00 89.81 85 ASN A O 1
ATOM 658 N N . GLY A 1 86 ? 14.198 -3.736 -22.802 1.00 89.69 86 GLY A N 1
ATOM 659 C CA . GLY A 1 86 ? 13.109 -4.709 -22.748 1.00 89.69 86 GLY A CA 1
ATOM 660 C C . GLY A 1 86 ? 11.755 -4.092 -23.107 1.00 89.69 86 GLY A C 1
ATOM 661 O O . GLY A 1 86 ? 11.507 -2.918 -22.845 1.00 89.69 86 GLY A O 1
ATOM 662 N N . ASP A 1 87 ? 10.854 -4.906 -23.658 1.00 93.19 87 ASP A N 1
ATOM 663 C CA . ASP A 1 87 ? 9.486 -4.478 -23.995 1.00 93.19 87 ASP A CA 1
ATOM 664 C C . ASP A 1 87 ? 8.588 -4.306 -22.754 1.00 93.19 87 ASP A C 1
ATOM 666 O O . ASP A 1 87 ? 7.507 -3.719 -22.830 1.00 93.19 87 ASP A O 1
ATOM 670 N N . VAL A 1 88 ? 9.018 -4.842 -21.606 1.00 90.94 88 VAL A N 1
ATOM 671 C CA . VAL A 1 88 ? 8.287 -4.826 -20.334 1.00 90.94 88 VAL A CA 1
ATOM 672 C C . VAL A 1 88 ? 9.220 -4.383 -19.213 1.00 90.94 88 VAL A C 1
ATOM 674 O O . VAL A 1 88 ? 10.274 -4.982 -19.006 1.00 90.94 88 VAL A O 1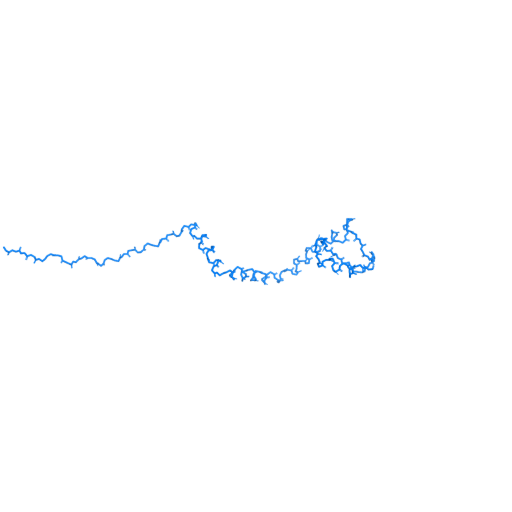
ATOM 677 N N . THR A 1 89 ? 8.782 -3.383 -18.448 1.00 91.25 89 THR A N 1
ATOM 678 C CA . THR A 1 89 ? 9.454 -2.917 -17.230 1.00 91.25 89 THR A CA 1
ATOM 679 C C . THR A 1 89 ? 8.723 -3.450 -16.004 1.00 91.25 89 THR A C 1
ATOM 681 O O . THR A 1 89 ? 7.516 -3.252 -15.861 1.00 91.25 89 THR A O 1
ATOM 684 N N . VAL A 1 90 ? 9.456 -4.095 -15.099 1.00 91.75 90 VAL A N 1
ATOM 685 C CA . VAL A 1 90 ? 8.964 -4.475 -13.770 1.00 91.75 90 VAL A CA 1
ATOM 686 C C . VAL A 1 90 ? 9.663 -3.595 -12.740 1.00 91.75 90 VAL A C 1
ATOM 688 O O . VAL A 1 90 ? 10.888 -3.546 -12.705 1.00 91.75 90 VAL A O 1
ATOM 691 N N . VAL A 1 91 ? 8.884 -2.899 -11.911 1.00 93.19 91 VAL A N 1
ATOM 692 C CA . VAL A 1 91 ? 9.396 -2.055 -10.823 1.00 93.19 91 VAL A CA 1
ATOM 693 C C . VAL A 1 91 ? 9.208 -2.803 -9.507 1.00 93.19 91 VAL A C 1
ATOM 695 O O . VAL A 1 91 ? 8.077 -3.075 -9.102 1.00 93.19 91 VAL A O 1
ATOM 698 N N . GLU A 1 92 ? 10.310 -3.157 -8.847 1.00 92.50 92 GLU A N 1
ATOM 699 C CA . GLU A 1 92 ? 10.285 -3.861 -7.564 1.00 92.50 92 GLU A CA 1
ATOM 700 C C . GLU A 1 92 ? 10.439 -2.882 -6.393 1.00 92.50 92 GLU A C 1
ATOM 702 O O . GLU A 1 92 ? 11.461 -2.212 -6.245 1.00 92.50 92 GLU A O 1
ATOM 707 N N . PHE A 1 93 ? 9.440 -2.850 -5.510 1.00 94.00 93 PHE A N 1
ATOM 708 C CA . PHE A 1 93 ? 9.559 -2.199 -4.207 1.00 94.00 93 PHE A CA 1
ATOM 709 C C . PHE A 1 93 ? 10.210 -3.170 -3.222 1.00 94.00 93 PHE A C 1
ATOM 711 O O . PHE A 1 93 ? 9.584 -4.133 -2.775 1.00 94.00 93 PHE A O 1
ATOM 718 N N . PHE A 1 94 ? 11.476 -2.921 -2.894 1.00 92.69 94 PHE A N 1
ATOM 719 C CA . PHE A 1 94 ? 12.287 -3.828 -2.088 1.00 92.69 94 PHE A CA 1
ATOM 720 C C . PHE A 1 94 ? 12.561 -3.277 -0.684 1.00 92.69 94 PHE A C 1
ATOM 722 O O . PHE A 1 94 ? 12.945 -2.121 -0.519 1.00 92.69 94 PHE A O 1
ATOM 729 N N . ASP A 1 95 ? 12.449 -4.141 0.328 1.00 95.88 95 ASP A N 1
ATOM 730 C CA . ASP A 1 95 ? 12.867 -3.855 1.704 1.00 95.88 95 ASP A CA 1
ATOM 731 C C . ASP A 1 95 ? 13.940 -4.857 2.160 1.00 95.88 95 ASP A C 1
ATOM 733 O O . ASP A 1 95 ? 13.710 -6.069 2.235 1.00 95.88 95 ASP A O 1
ATOM 737 N N . TYR A 1 96 ? 15.115 -4.339 2.531 1.00 93.69 96 TYR A N 1
ATOM 738 C CA . TYR A 1 96 ? 16.247 -5.114 3.049 1.00 93.69 96 TYR A CA 1
ATOM 739 C C . TYR A 1 96 ? 15.967 -5.828 4.376 1.00 93.69 96 TYR A C 1
ATOM 741 O O . TYR A 1 96 ? 16.710 -6.744 4.740 1.00 93.69 96 TYR A O 1
ATOM 749 N N . ASN A 1 97 ? 14.921 -5.457 5.107 1.00 97.50 97 ASN A N 1
ATOM 750 C CA . ASN A 1 97 ? 14.510 -6.135 6.332 1.00 97.50 97 ASN A CA 1
ATOM 751 C C . ASN A 1 97 ? 13.443 -7.205 6.088 1.00 97.50 97 ASN A C 1
ATOM 753 O O . ASN A 1 97 ? 13.229 -8.043 6.963 1.00 97.50 97 ASN A O 1
ATOM 757 N N . CYS A 1 98 ? 12.828 -7.252 4.903 1.00 97.62 98 CYS A N 1
ATOM 758 C CA . CYS A 1 98 ? 11.771 -8.207 4.595 1.00 97.62 98 CYS A CA 1
ATOM 759 C C . CYS A 1 98 ? 12.340 -9.594 4.212 1.00 97.62 98 CYS A C 1
ATOM 761 O O . CYS A 1 98 ? 12.996 -9.739 3.173 1.00 97.62 98 CYS A O 1
ATOM 763 N N . PRO A 1 99 ? 12.068 -10.669 4.986 1.00 97.00 99 PRO A N 1
ATOM 764 C CA . PRO A 1 99 ? 12.549 -12.015 4.659 1.00 97.00 99 PRO A CA 1
ATOM 765 C C . PRO A 1 99 ? 11.927 -12.595 3.382 1.00 97.00 99 PRO A C 1
ATOM 767 O O . PRO A 1 99 ? 12.524 -13.458 2.742 1.00 97.00 99 PRO A O 1
ATOM 770 N N . TYR A 1 100 ? 10.723 -12.152 3.008 1.00 96.62 100 TYR A N 1
ATOM 771 C CA . TYR A 1 100 ? 10.095 -12.550 1.747 1.00 96.62 100 TYR A CA 1
ATOM 772 C C . TYR A 1 100 ? 10.806 -11.907 0.555 1.00 96.62 100 TYR A C 1
ATOM 774 O O . TYR A 1 100 ? 11.192 -12.637 -0.353 1.00 96.62 100 TYR A O 1
ATOM 782 N N . CYS A 1 101 ? 11.094 -10.601 0.606 1.00 95.06 101 CYS A N 1
ATOM 783 C CA . CYS A 1 101 ? 11.867 -9.912 -0.432 1.00 95.06 101 CYS A CA 1
ATOM 784 C C . CYS A 1 101 ? 13.235 -10.580 -0.640 1.00 95.06 101 CYS A C 1
ATOM 786 O O . CYS A 1 101 ? 13.603 -10.902 -1.764 1.00 95.06 101 CYS A O 1
ATOM 788 N N . LYS A 1 102 ? 13.953 -10.923 0.441 1.00 94.56 102 LYS A N 1
ATOM 789 C CA . LYS A 1 102 ? 15.239 -11.649 0.345 1.00 94.56 102 LYS A CA 1
ATOM 790 C C . LYS A 1 102 ? 15.133 -13.003 -0.352 1.00 94.56 102 LYS A C 1
ATOM 792 O O . LYS A 1 102 ? 16.057 -13.385 -1.062 1.00 94.56 102 LYS A O 1
ATOM 797 N N . ARG A 1 103 ? 14.042 -13.739 -0.123 1.00 95.19 103 ARG A N 1
ATOM 798 C CA . ARG A 1 103 ? 13.805 -15.039 -0.769 1.00 95.19 103 ARG A CA 1
ATOM 799 C C . ARG A 1 103 ? 13.444 -14.899 -2.241 1.00 95.19 103 ARG A C 1
ATOM 801 O O . ARG A 1 103 ? 13.800 -15.777 -3.013 1.00 95.19 103 ARG A O 1
ATOM 808 N N . VAL A 1 104 ? 12.747 -13.826 -2.611 1.00 94.06 104 VAL A N 1
ATOM 809 C CA . VAL A 1 104 ? 12.336 -13.562 -3.996 1.00 94.06 104 VAL A CA 1
ATOM 810 C C . VAL A 1 104 ? 13.467 -12.949 -4.820 1.00 94.06 104 VAL A C 1
ATOM 812 O O . VAL A 1 104 ? 13.551 -13.251 -6.002 1.00 94.06 104 VAL A O 1
ATOM 815 N N . LYS A 1 105 ? 14.383 -12.184 -4.208 1.00 90.19 105 LYS A N 1
ATOM 816 C CA . LYS A 1 105 ? 15.510 -11.512 -4.883 1.00 90.19 105 LYS A CA 1
ATOM 817 C C . LYS A 1 105 ? 16.218 -12.359 -5.959 1.00 90.19 105 LYS A C 1
ATOM 819 O O . LYS A 1 105 ? 16.366 -11.853 -7.065 1.00 90.19 105 LYS A O 1
ATOM 824 N N . PRO A 1 106 ? 16.600 -13.632 -5.724 1.00 89.62 106 PRO A N 1
ATOM 825 C CA . PRO A 1 106 ? 17.275 -14.439 -6.747 1.00 89.62 106 PRO A CA 1
ATOM 826 C C . PRO A 1 106 ? 16.420 -14.742 -7.989 1.00 89.62 106 PRO A C 1
ATOM 828 O O . PRO A 1 106 ? 16.956 -15.163 -9.004 1.00 89.62 106 PRO A O 1
ATOM 831 N N . HIS A 1 107 ? 15.098 -14.576 -7.908 1.00 88.19 107 HIS A N 1
ATOM 832 C CA . HIS A 1 107 ? 14.159 -14.745 -9.021 1.00 88.19 107 HIS A CA 1
ATOM 833 C C . HIS A 1 107 ? 13.881 -13.442 -9.785 1.00 88.19 107 HIS A C 1
ATOM 835 O O . HIS A 1 107 ? 13.242 -13.489 -10.833 1.00 88.19 107 HIS A O 1
ATOM 841 N N . MET A 1 108 ? 14.326 -12.299 -9.254 1.00 84.69 108 MET A N 1
ATOM 842 C CA . MET A 1 108 ? 14.197 -10.975 -9.878 1.00 84.69 108 MET A CA 1
ATOM 843 C C . MET A 1 108 ? 15.464 -10.564 -10.640 1.00 84.69 108 MET A C 1
ATOM 845 O O . MET A 1 108 ? 15.440 -9.621 -11.426 1.00 84.69 108 MET A O 1
ATOM 849 N N . GLU A 1 109 ? 16.572 -11.266 -10.410 1.00 73.44 109 GLU A N 1
ATOM 850 C CA . GLU A 1 109 ? 17.837 -11.069 -11.113 1.00 73.44 109 GLU A CA 1
ATOM 851 C C . GLU A 1 109 ? 17.803 -11.824 -12.454 1.00 73.44 109 GLU A C 1
ATOM 853 O O . GLU A 1 109 ? 17.449 -13.003 -12.497 1.00 73.44 109 GLU A O 1
ATOM 858 N N . ALA A 1 110 ? 18.130 -11.122 -13.546 1.00 60.53 110 ALA A N 1
ATOM 859 C CA . ALA A 1 110 ? 18.237 -11.675 -14.899 1.00 60.53 110 ALA A CA 1
ATOM 860 C C . ALA A 1 110 ? 19.660 -12.158 -15.207 1.00 60.53 110 ALA A C 1
ATOM 862 O O . ALA A 1 110 ? 20.616 -11.462 -14.790 1.00 60.53 110 ALA A O 1
#

Radius of gyration: 34.57 Å; Cα contacts (8 Å, |Δi|>4): 18; chains: 1; bounding box: 87×28×94 Å

Sequence (110 aa):
MKLLLASTALFLLPLASFADSLSEERVKELVLEAIRENPGIVIEAIQMIEERQEAAKAFEAKQILTSNRDALERDPNAPVLGNPNGDVTVVEFFDYNCPYCKRVKPHMEA

Solvent-accessible surface area (backbone atoms only — not comparable to full-atom values): 7420 Å² total; per-residue (Å²): 144,87,79,89,91,80,89,90,88,83,88,86,73,82,78,82,79,77,80,79,78,79,49,73,67,57,51,55,51,50,53,52,48,51,43,67,78,42,56,60,60,59,54,52,53,49,50,58,50,49,62,66,40,54,81,49,45,64,60,51,52,50,50,54,50,66,78,39,43,61,66,65,76,60,38,92,87,57,83,85,76,63,66,94,84,52,99,70,87,83,78,82,91,78,50,97,84,40,70,64,49,64,69,46,47,76,77,70,60,111

Foldseek 3Di:
DDDDDDDDDDDDDDPPDDDDDDDPVNVVVVVVVVCVVPVVVVVVVVVVVVVVCVVVVVVVVVVVCVVCVCVQQPPPPDDDADDPPDPDDDGDDADPPDPVSVVCVVVPHD